Protein AF-A0A1I4TWI3-F1 (afdb_monomer_lite)

Secondary structure (DSSP, 8-state):
-HHHHHHHHS-HHHHHHHHHHH-SS---SSS-HHHHHHHHHHHHTTSSSSHHHHHTTSS--SS-HHHHHHHHH-

Sequence (74 aa):
MARTLLEQAFPAAWLDAVFAAHRQRQYERALLFSTIVELMMLVAVGLRPSLHAAARQAEPLPVSLPALYDKLKR

Organism: NCBI:txid582667

Foldseek 3Di:
DQLVVVCVVDPQVNQQVVCVVPPDPADDPFAGRSNLVSLVSCCVVPVAVDSVRSCVPDDPGSDDPVVSVVRVVD

pLDDT: mean 87.26, std 7.61, range [62.34, 95.06]

Radius of gyration: 12.27 Å; chains: 1; bounding box: 30×20×31 Å

Structure (mmCIF, N/CA/C/O backbone):
data_AF-A0A1I4TWI3-F1
#
_entry.id   AF-A0A1I4TWI3-F1
#
loop_
_atom_site.group_PDB
_atom_site.id
_atom_site.type_symbol
_atom_site.label_atom_id
_atom_site.label_alt_id
_atom_site.label_comp_id
_atom_site.label_asym_id
_atom_site.label_entity_id
_atom_site.label_seq_id
_atom_site.pdbx_PDB_ins_code
_atom_site.Cartn_x
_atom_site.Cartn_y
_atom_site.Cartn_z
_atom_site.occupancy
_atom_site.B_iso_or_equiv
_atom_site.auth_seq_id
_atom_site.auth_comp_id
_atom_site.auth_asym_id
_atom_site.auth_atom_id
_atom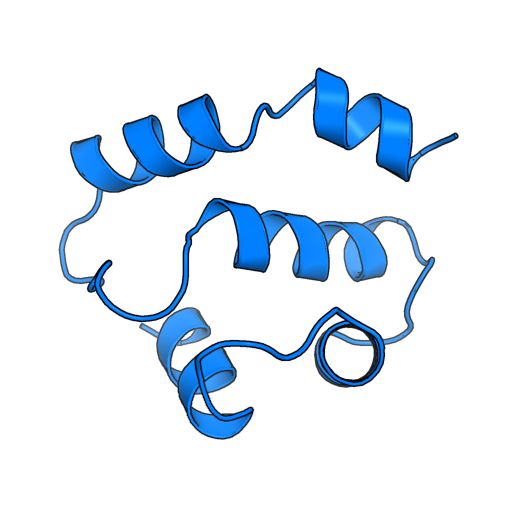_site.pdbx_PDB_model_num
ATOM 1 N N . MET A 1 1 ? -18.545 0.870 5.327 1.00 72.19 1 MET A N 1
ATOM 2 C CA . MET A 1 1 ? -19.106 2.004 4.562 1.00 72.19 1 MET A CA 1
ATOM 3 C C . MET A 1 1 ? -18.017 2.793 3.844 1.00 72.19 1 MET A C 1
ATOM 5 O O . MET A 1 1 ? -17.945 2.664 2.633 1.00 72.19 1 MET A O 1
ATOM 9 N N . ALA A 1 2 ? -17.125 3.515 4.540 1.00 75.19 2 ALA A N 1
ATOM 10 C CA . ALA A 1 2 ? -16.073 4.314 3.884 1.00 75.19 2 ALA A CA 1
ATOM 11 C C . ALA A 1 2 ? -15.160 3.496 2.945 1.00 75.19 2 ALA A C 1
ATOM 13 O O . ALA A 1 2 ? -14.999 3.864 1.790 1.00 75.19 2 ALA A O 1
ATOM 14 N N . ARG A 1 3 ? -14.641 2.346 3.405 1.00 75.50 3 ARG A N 1
ATOM 15 C CA . ARG A 1 3 ? -13.806 1.444 2.586 1.00 75.50 3 ARG A CA 1
ATOM 16 C C . ARG A 1 3 ? -14.488 1.026 1.277 1.00 75.50 3 ARG A C 1
ATOM 18 O O . ARG A 1 3 ? -13.922 1.213 0.213 1.00 75.50 3 ARG A O 1
ATOM 25 N N . THR A 1 4 ? -15.722 0.537 1.359 1.00 81.00 4 THR A N 1
ATOM 26 C CA . THR A 1 4 ? -16.484 0.061 0.193 1.00 81.00 4 THR A CA 1
ATOM 27 C C . THR A 1 4 ? -16.741 1.170 -0.827 1.00 81.00 4 THR A C 1
ATOM 29 O O . THR A 1 4 ? -16.606 0.946 -2.023 1.00 81.00 4 THR A O 1
ATOM 32 N N . LEU A 1 5 ? -17.079 2.382 -0.371 1.00 83.69 5 LEU A N 1
ATOM 33 C CA . LEU A 1 5 ? -17.253 3.535 -1.263 1.00 83.69 5 LEU A CA 1
ATOM 34 C C . LEU A 1 5 ? -15.953 3.886 -1.991 1.00 83.69 5 LEU A C 1
ATOM 36 O O . LEU A 1 5 ? -15.975 4.224 -3.169 1.00 83.69 5 LEU A O 1
ATOM 40 N N . LEU A 1 6 ? -14.826 3.782 -1.295 1.00 78.00 6 LEU A N 1
ATOM 41 C CA . LEU A 1 6 ? -13.514 4.088 -1.846 1.00 78.00 6 LEU A CA 1
ATOM 42 C C . LEU A 1 6 ? -13.021 3.024 -2.833 1.00 78.00 6 LEU A C 1
ATOM 44 O O . LEU A 1 6 ? -12.473 3.384 -3.867 1.00 78.00 6 LEU A O 1
ATOM 48 N N . GLU A 1 7 ? -13.274 1.742 -2.569 1.00 80.31 7 GLU A N 1
ATOM 49 C CA . GLU A 1 7 ? -12.996 0.647 -3.512 1.00 80.31 7 GLU A CA 1
ATOM 50 C C . GLU A 1 7 ? -13.799 0.798 -4.816 1.00 80.31 7 GLU A C 1
ATOM 52 O O . GLU A 1 7 ? -13.298 0.490 -5.895 1.00 80.31 7 GLU A O 1
ATOM 57 N N . 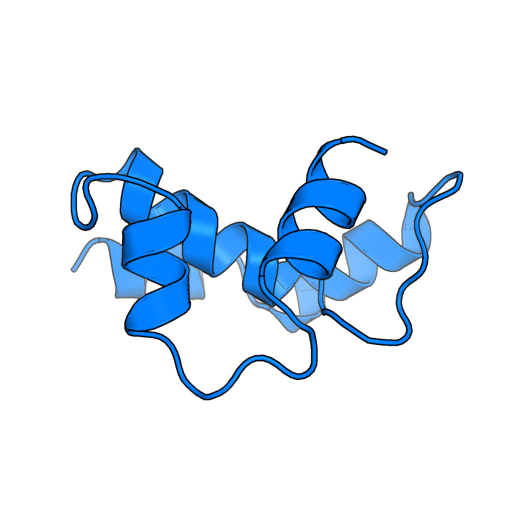GLN A 1 8 ? -15.032 1.312 -4.732 1.00 85.38 8 GLN A N 1
ATOM 58 C CA . GLN A 1 8 ? -15.858 1.619 -5.905 1.00 85.38 8 GLN A CA 1
ATOM 59 C C . GLN A 1 8 ? -15.397 2.890 -6.632 1.00 85.38 8 GLN A C 1
ATOM 61 O O . GLN A 1 8 ? -15.385 2.925 -7.860 1.00 85.38 8 GLN A O 1
ATOM 66 N N . ALA A 1 9 ? -15.015 3.932 -5.888 1.00 86.56 9 ALA A N 1
ATOM 67 C CA . ALA A 1 9 ? -14.534 5.190 -6.457 1.00 86.56 9 ALA A CA 1
ATOM 68 C C . ALA A 1 9 ? -13.155 5.047 -7.119 1.00 86.56 9 ALA A C 1
ATOM 70 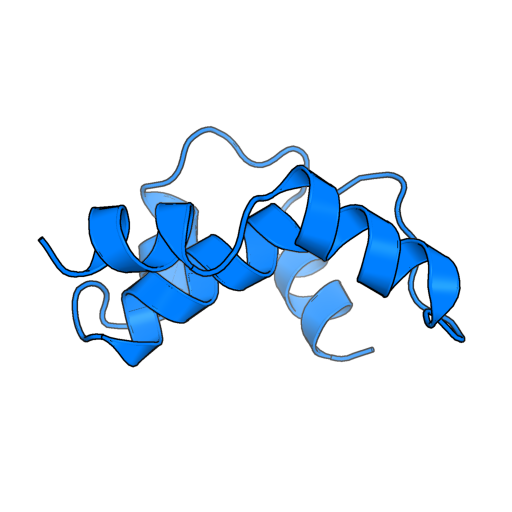O O . ALA A 1 9 ? -12.867 5.737 -8.095 1.00 86.56 9 ALA A O 1
ATOM 71 N N . PHE A 1 10 ? -12.319 4.141 -6.606 1.00 87.69 10 PHE A N 1
ATOM 72 C CA . PHE A 1 10 ? -10.965 3.897 -7.090 1.00 87.69 10 PHE A CA 1
ATOM 73 C C . PHE A 1 10 ? -10.732 2.405 -7.358 1.00 87.69 10 PHE A C 1
ATOM 75 O O . PHE A 1 10 ? -10.097 1.718 -6.551 1.00 87.69 10 PHE A O 1
ATOM 82 N N . PRO A 1 11 ? -11.199 1.888 -8.508 1.00 92.25 11 PRO A N 1
ATOM 83 C CA . PRO A 1 11 ? -10.951 0.505 -8.885 1.00 92.25 11 PRO A CA 1
ATOM 84 C C . PRO A 1 11 ? -9.446 0.211 -8.947 1.00 92.25 11 PRO A C 1
ATOM 86 O O . PRO A 1 11 ? -8.692 0.952 -9.582 1.00 92.25 11 PRO A O 1
ATOM 89 N N . ALA A 1 12 ? -9.009 -0.899 -8.342 1.00 91.19 12 ALA A N 1
ATOM 90 C CA . ALA A 1 12 ? -7.591 -1.268 -8.265 1.00 91.19 12 ALA A CA 1
ATOM 91 C C . ALA A 1 12 ? -6.908 -1.304 -9.644 1.00 91.19 12 ALA A C 1
ATOM 93 O O . ALA A 1 12 ? -5.853 -0.703 -9.831 1.00 91.19 12 ALA A O 1
ATOM 94 N N . ALA A 1 13 ? -7.563 -1.913 -10.638 1.00 92.50 13 ALA A N 1
ATOM 95 C CA . ALA A 1 13 ? -7.048 -1.985 -12.005 1.00 92.50 13 ALA A CA 1
ATOM 96 C C . ALA A 1 13 ? -6.862 -0.600 -12.649 1.00 92.50 13 ALA A C 1
ATOM 98 O O . ALA A 1 13 ? -5.903 -0.384 -13.387 1.00 92.50 13 ALA A O 1
ATOM 99 N N . TRP A 1 14 ? -7.758 0.348 -12.359 1.00 94.31 14 TRP A N 1
ATOM 100 C CA . TRP A 1 14 ? -7.636 1.715 -12.860 1.00 94.31 14 TRP A CA 1
ATOM 101 C C . TRP A 1 14 ? -6.463 2.443 -12.196 1.00 94.31 14 TRP A C 1
ATOM 103 O O . TRP A 1 14 ? -5.665 3.068 -12.890 1.00 94.31 14 TRP A O 1
ATOM 113 N N . LEU A 1 15 ? -6.313 2.308 -10.873 1.00 93.56 15 LEU A N 1
ATOM 114 C CA . LEU A 1 15 ? -5.186 2.880 -10.131 1.00 93.56 15 LEU A CA 1
ATOM 115 C C . LEU A 1 15 ? -3.843 2.368 -10.660 1.00 93.56 15 LEU A C 1
ATOM 117 O O . LEU A 1 15 ? -2.938 3.164 -10.909 1.00 93.56 15 LEU A O 1
ATOM 121 N N . ASP A 1 16 ? -3.720 1.056 -10.861 1.00 93.06 16 ASP A N 1
ATOM 122 C CA . ASP A 1 16 ? -2.488 0.451 -11.363 1.00 93.06 16 ASP A CA 1
ATOM 123 C C . ASP A 1 16 ? -2.211 0.853 -12.823 1.00 93.06 16 ASP A C 1
ATOM 125 O O . ASP A 1 16 ? -1.066 1.140 -13.168 1.00 93.06 16 ASP A O 1
ATOM 129 N N . ALA A 1 17 ? -3.241 0.992 -13.667 1.00 92.75 17 ALA A N 1
ATOM 130 C CA . ALA A 1 17 ? -3.089 1.483 -15.039 1.00 92.75 17 ALA A CA 1
ATOM 131 C C . ALA A 1 17 ? -2.629 2.951 -15.102 1.00 92.75 17 ALA A C 1
ATOM 133 O O . ALA A 1 17 ? -1.708 3.281 -15.852 1.00 92.75 17 ALA A O 1
ATOM 134 N N . VAL A 1 18 ? -3.229 3.834 -14.296 1.00 92.94 18 VAL A N 1
ATOM 135 C CA . VAL A 1 18 ? -2.809 5.243 -14.185 1.00 92.94 18 VAL A CA 1
ATOM 136 C C . VAL A 1 18 ? -1.369 5.324 -13.688 1.00 92.94 18 VAL A C 1
ATOM 138 O O . VAL A 1 18 ? -0.558 6.077 -14.229 1.00 92.94 18 VAL A O 1
ATOM 141 N N . PHE A 1 19 ? -1.021 4.509 -12.694 1.00 90.94 19 PHE A N 1
ATOM 142 C CA . PHE A 1 19 ? 0.342 4.424 -12.199 1.00 90.94 19 PHE A CA 1
ATOM 143 C C . PHE A 1 19 ? 1.321 3.973 -13.287 1.00 90.94 19 PHE A C 1
ATOM 145 O O . PHE A 1 19 ? 2.347 4.618 -13.495 1.00 90.94 19 PHE A O 1
ATOM 152 N N . ALA A 1 20 ? 0.998 2.909 -14.022 1.00 89.88 20 ALA A N 1
ATOM 153 C CA . ALA A 1 20 ? 1.827 2.407 -15.110 1.00 89.88 20 ALA A CA 1
ATOM 154 C C . ALA A 1 20 ? 2.041 3.454 -16.218 1.00 89.88 20 ALA A C 1
ATOM 156 O O . ALA A 1 20 ? 3.148 3.553 -16.745 1.00 89.88 20 ALA A O 1
ATOM 157 N N . ALA A 1 21 ? 1.023 4.262 -16.526 1.00 91.75 21 ALA A N 1
ATOM 158 C CA . ALA A 1 21 ? 1.088 5.301 -17.552 1.00 91.75 21 ALA A CA 1
ATOM 159 C C . ALA A 1 21 ? 1.938 6.523 -17.153 1.00 91.75 21 ALA A C 1
ATOM 161 O O . ALA A 1 21 ? 2.549 7.151 -18.016 1.00 91.75 21 ALA A O 1
ATOM 162 N N . HIS A 1 22 ? 1.983 6.871 -15.862 1.00 90.44 22 HIS A N 1
ATOM 163 C CA . HIS A 1 22 ? 2.598 8.120 -15.390 1.00 90.44 22 HIS A CA 1
ATOM 164 C C . HIS A 1 22 ? 3.841 7.936 -14.514 1.00 90.44 22 HIS A C 1
ATOM 166 O O . HIS A 1 22 ? 4.500 8.920 -14.162 1.00 90.44 22 HIS A O 1
ATOM 172 N N . ARG A 1 23 ? 4.196 6.700 -14.148 1.00 81.44 23 ARG A N 1
ATOM 173 C CA . ARG A 1 23 ? 5.375 6.438 -13.317 1.00 81.44 23 ARG A CA 1
ATOM 174 C C . ARG A 1 23 ? 6.653 6.894 -14.019 1.00 81.44 23 ARG A C 1
ATOM 176 O O . ARG A 1 23 ? 6.984 6.440 -15.107 1.00 81.44 23 ARG A O 1
ATOM 183 N N . GLN A 1 24 ? 7.409 7.764 -13.353 1.00 79.81 24 GLN A N 1
ATOM 184 C CA . GLN A 1 24 ? 8.710 8.218 -13.853 1.00 79.81 24 GLN A CA 1
ATOM 185 C C . GLN A 1 24 ? 9.834 7.251 -13.462 1.00 79.81 24 GLN A C 1
ATOM 187 O O . GLN A 1 24 ? 10.536 6.721 -14.317 1.00 79.81 24 GLN A O 1
ATOM 192 N N . ARG A 1 25 ? 10.028 7.023 -12.156 1.00 77.31 25 ARG A N 1
ATOM 193 C CA . ARG A 1 25 ? 11.152 6.228 -11.619 1.00 77.31 25 ARG A CA 1
ATOM 194 C C . ARG A 1 25 ? 10.733 5.066 -10.717 1.00 77.31 25 ARG A C 1
ATOM 196 O O . ARG A 1 25 ? 11.578 4.246 -10.362 1.00 77.31 25 ARG A O 1
ATOM 203 N N . GLN A 1 26 ? 9.459 4.975 -10.336 1.00 71.69 26 GLN A N 1
ATOM 204 C CA . GLN A 1 26 ? 9.001 3.928 -9.425 1.00 71.69 26 GLN A CA 1
ATOM 205 C C . GLN A 1 26 ? 8.787 2.582 -10.140 1.00 71.69 26 GLN A C 1
ATOM 207 O O . GLN A 1 26 ? 8.219 2.495 -11.233 1.00 71.69 26 GLN A O 1
ATOM 212 N N . TYR A 1 27 ? 9.241 1.513 -9.479 1.00 67.56 27 TYR A N 1
ATOM 213 C CA . TYR A 1 27 ? 9.124 0.131 -9.943 1.00 67.56 27 TYR A CA 1
ATOM 214 C C . TYR A 1 27 ? 7.784 -0.503 -9.543 1.00 67.56 27 TYR A C 1
ATOM 216 O O . TYR A 1 27 ? 7.255 -0.289 -8.449 1.00 67.56 27 TYR A O 1
ATOM 224 N N . GLU A 1 28 ? 7.268 -1.348 -10.432 1.00 62.34 28 GLU A N 1
ATOM 225 C CA . GLU A 1 28 ? 5.944 -1.983 -10.333 1.00 62.34 28 GLU A CA 1
ATOM 226 C C . GLU A 1 28 ? 6.000 -3.409 -9.749 1.00 62.34 28 GLU A C 1
ATOM 228 O O . GLU A 1 28 ? 5.033 -3.898 -9.184 1.00 62.34 28 GLU A O 1
ATOM 233 N N . ARG A 1 29 ? 7.166 -4.067 -9.816 1.00 65.81 29 ARG A N 1
ATOM 234 C CA . ARG A 1 29 ? 7.275 -5.539 -9.805 1.00 65.81 29 ARG A CA 1
ATOM 235 C C . ARG A 1 29 ? 6.946 -6.272 -8.502 1.00 65.81 29 ARG A C 1
ATOM 237 O O . ARG A 1 29 ? 6.799 -7.484 -8.557 1.00 65.81 29 ARG A O 1
ATOM 244 N N . ALA A 1 30 ? 6.870 -5.591 -7.362 1.00 76.62 30 ALA A N 1
ATOM 245 C CA . ALA A 1 30 ? 6.698 -6.278 -6.079 1.00 76.62 30 ALA A CA 1
ATOM 246 C C . ALA A 1 30 ? 5.542 -5.755 -5.231 1.00 76.62 30 ALA A C 1
ATOM 248 O O . ALA A 1 30 ? 5.110 -6.460 -4.341 1.00 76.62 30 ALA A O 1
ATOM 249 N N . LEU A 1 31 ? 5.034 -4.549 -5.472 1.00 88.00 31 LEU A N 1
ATOM 250 C CA . LEU A 1 31 ? 3.966 -3.964 -4.662 1.00 88.00 31 LEU A CA 1
ATOM 251 C C . LEU A 1 31 ? 3.103 -3.106 -5.577 1.00 88.00 31 LEU A C 1
ATOM 253 O O . LEU A 1 31 ? 3.630 -2.167 -6.174 1.00 88.00 31 LEU A O 1
ATOM 257 N N . LEU A 1 32 ? 1.818 -3.423 -5.705 1.00 90.62 32 LEU A N 1
ATOM 258 C CA . LEU A 1 32 ? 0.907 -2.664 -6.559 1.00 90.62 32 LEU A CA 1
ATOM 259 C C . LEU A 1 32 ? 0.659 -1.266 -5.987 1.00 90.62 32 LEU A C 1
ATOM 261 O O . LEU A 1 32 ? 0.789 -1.031 -4.781 1.00 90.62 32 LEU A O 1
ATOM 265 N N . PHE A 1 33 ? 0.334 -0.321 -6.865 1.00 91.00 33 PHE A N 1
ATOM 266 C CA . PHE A 1 33 ? 0.016 1.038 -6.442 1.00 91.00 33 PHE A CA 1
ATOM 267 C C . PHE A 1 33 ? -1.337 1.069 -5.733 1.00 91.00 33 PHE A C 1
ATOM 269 O O . PHE A 1 33 ? -1.466 1.688 -4.676 1.00 91.00 33 PHE A O 1
ATOM 276 N N . SER A 1 34 ? -2.302 0.312 -6.254 1.00 92.06 34 SER A N 1
ATOM 277 C CA . SER A 1 34 ? -3.611 0.092 -5.641 1.00 92.06 34 SER A CA 1
ATOM 278 C C . SER A 1 34 ? -3.515 -0.378 -4.184 1.00 92.06 34 SER A C 1
ATOM 280 O O . SER A 1 34 ? -4.193 0.176 -3.321 1.00 92.06 34 SER A O 1
ATOM 282 N N . THR A 1 35 ? -2.596 -1.297 -3.866 1.00 92.31 35 THR A N 1
ATOM 283 C CA . THR A 1 35 ? -2.347 -1.757 -2.487 1.00 92.31 35 THR A CA 1
ATOM 284 C C . THR A 1 35 ? -1.857 -0.634 -1.568 1.00 92.31 35 THR A C 1
ATOM 286 O O . THR A 1 35 ? -2.287 -0.532 -0.421 1.00 92.31 35 THR A O 1
ATOM 289 N N . ILE A 1 36 ? -0.963 0.238 -2.044 1.00 92.25 36 ILE A N 1
ATOM 290 C CA . ILE A 1 36 ? -0.476 1.378 -1.247 1.00 92.25 36 ILE A CA 1
ATOM 291 C C . ILE A 1 36 ? -1.617 2.355 -0.972 1.00 92.25 36 ILE A C 1
ATOM 293 O O . ILE A 1 36 ? -1.783 2.829 0.153 1.00 92.25 36 ILE A O 1
ATOM 297 N N . VAL A 1 37 ? -2.398 2.645 -2.008 1.00 92.38 37 VAL A N 1
ATOM 298 C CA . VAL A 1 37 ? -3.546 3.539 -1.942 1.00 92.38 37 VAL A CA 1
ATOM 299 C C . VAL A 1 37 ? -4.586 3.002 -0.952 1.00 92.38 37 VAL A C 1
ATOM 301 O O . VAL A 1 37 ? -5.018 3.746 -0.075 1.00 92.38 37 VAL A O 1
ATOM 304 N N . GLU A 1 38 ? -4.899 1.707 -0.987 1.00 91.44 38 GLU A N 1
ATOM 305 C CA . GLU A 1 38 ? -5.790 1.056 -0.020 1.00 91.44 38 GLU A CA 1
ATOM 306 C C . GLU A 1 38 ? -5.288 1.205 1.426 1.00 91.44 38 GLU A C 1
ATOM 308 O O . GLU A 1 38 ? -6.025 1.669 2.301 1.00 91.44 38 GLU A O 1
ATOM 313 N N . LEU A 1 39 ? -4.013 0.886 1.680 1.00 92.62 39 LEU A N 1
ATOM 314 C CA . LEU A 1 39 ? -3.411 1.027 3.008 1.00 92.62 39 LEU A CA 1
ATOM 315 C C . LEU A 1 39 ? -3.463 2.474 3.508 1.00 92.62 39 LEU A C 1
ATOM 317 O O . LEU A 1 39 ? -3.736 2.714 4.687 1.00 92.62 39 LEU A O 1
ATOM 321 N N . MET A 1 40 ? -3.215 3.442 2.625 1.00 92.31 40 MET A N 1
ATOM 322 C CA . MET A 1 40 ? -3.221 4.854 2.994 1.00 92.31 40 MET A CA 1
ATOM 323 C C . MET A 1 40 ? -4.618 5.400 3.228 1.00 92.31 40 MET A C 1
ATOM 325 O O . MET A 1 40 ? -4.803 6.214 4.132 1.00 92.31 40 MET A O 1
ATOM 329 N N . MET A 1 41 ? -5.615 4.898 2.508 1.00 91.44 41 MET A N 1
ATOM 330 C CA . MET A 1 41 ? -7.003 5.265 2.749 1.00 91.44 41 MET A CA 1
ATOM 331 C C . MET A 1 41 ? -7.485 4.828 4.129 1.00 91.44 41 MET A C 1
ATOM 333 O O . MET A 1 41 ? -8.160 5.606 4.800 1.00 91.44 41 MET A O 1
ATOM 337 N N . LEU A 1 42 ? -7.086 3.642 4.608 1.00 91.12 42 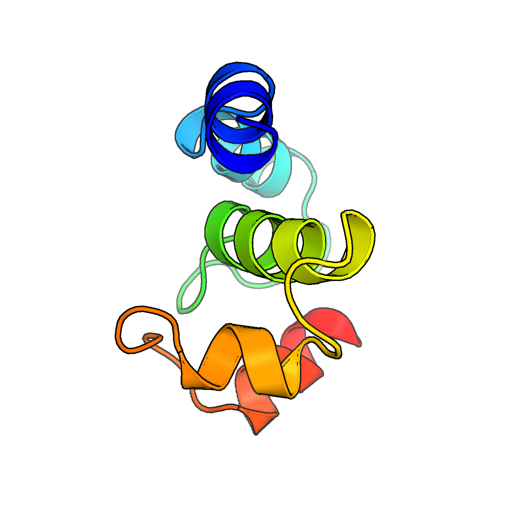LEU A N 1
ATOM 338 C CA . LEU A 1 42 ? -7.408 3.207 5.973 1.00 91.12 42 LEU A CA 1
ATOM 339 C C . LEU A 1 42 ? -6.894 4.192 7.032 1.00 91.12 42 LEU A C 1
ATOM 341 O O . LEU A 1 42 ? -7.535 4.368 8.067 1.00 91.12 42 LEU A O 1
ATOM 345 N N . VAL A 1 43 ? -5.760 4.842 6.770 1.00 93.19 43 VAL A N 1
ATOM 346 C CA . VAL A 1 43 ? -5.197 5.871 7.651 1.00 93.19 43 VAL A CA 1
ATOM 347 C C . VAL A 1 43 ? -5.923 7.201 7.474 1.00 93.19 43 VAL A C 1
ATOM 349 O O . VAL A 1 43 ? -6.338 7.803 8.459 1.00 93.19 43 VAL A O 1
ATOM 352 N N . ALA A 1 44 ? -6.134 7.638 6.230 1.00 91.38 44 ALA A N 1
ATOM 353 C CA . ALA A 1 44 ? -6.772 8.915 5.911 1.00 91.38 44 ALA A CA 1
ATOM 354 C C . ALA A 1 44 ? -8.205 9.019 6.459 1.00 91.38 44 ALA A C 1
ATOM 356 O O . ALA A 1 44 ? -8.612 10.083 6.915 1.00 91.38 44 ALA A O 1
ATOM 357 N N . VAL A 1 45 ? -8.955 7.911 6.463 1.00 90.81 45 VAL A N 1
ATOM 358 C CA . VAL A 1 45 ? -10.319 7.858 7.017 1.00 90.81 45 VAL A CA 1
ATOM 359 C C . VAL A 1 45 ? -10.366 7.513 8.512 1.00 90.81 45 VAL A C 1
ATOM 361 O O . VAL A 1 45 ? -11.443 7.274 9.054 1.00 90.81 45 VAL A O 1
ATOM 364 N N . GLY A 1 46 ? -9.215 7.445 9.189 1.00 91.19 46 GLY A N 1
ATOM 365 C CA . GLY A 1 46 ? -9.128 7.210 10.634 1.00 91.19 46 GLY A CA 1
ATOM 366 C C . GLY A 1 46 ? -9.415 5.774 11.090 1.00 91.19 46 GLY A C 1
ATOM 367 O O . GLY A 1 46 ? -9.522 5.526 12.288 1.00 91.19 46 GLY A O 1
ATOM 368 N N . LEU A 1 47 ? -9.515 4.804 10.173 1.00 90.44 47 LEU A N 1
ATOM 369 C CA . LEU A 1 47 ? -9.722 3.389 10.521 1.00 90.44 47 LEU A CA 1
A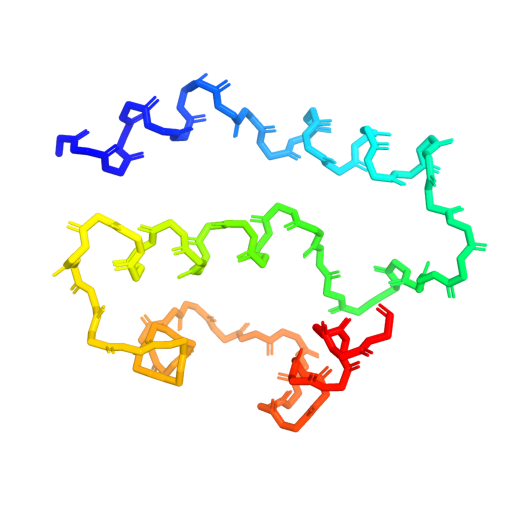TOM 370 C C . LEU A 1 47 ? -8.457 2.730 11.082 1.00 90.44 47 LEU A C 1
ATOM 372 O O . LEU A 1 47 ? -8.545 1.705 11.764 1.00 90.44 47 LEU A O 1
ATOM 376 N N . ARG A 1 48 ? -7.276 3.269 10.770 1.00 93.38 48 ARG A N 1
ATOM 377 C CA . ARG A 1 48 ? -5.985 2.825 11.300 1.00 93.38 48 ARG A CA 1
ATOM 378 C C . ARG A 1 48 ? -5.155 4.033 11.737 1.00 93.38 48 ARG A C 1
ATOM 380 O O . ARG A 1 48 ? -5.125 5.027 11.022 1.00 93.38 48 ARG A O 1
ATOM 387 N N . PRO A 1 49 ? -4.433 3.945 12.867 1.00 94.62 49 PRO A N 1
ATOM 388 C CA . PRO A 1 49 ? -3.685 5.082 13.406 1.00 94.62 49 PRO A CA 1
ATOM 389 C C . PRO A 1 49 ? -2.403 5.401 12.622 1.00 94.62 49 PRO A C 1
ATOM 391 O O . PRO A 1 49 ? -1.811 6.457 12.811 1.00 94.62 49 PRO A O 1
ATOM 394 N N . SER A 1 50 ? -1.927 4.482 11.776 1.00 95.06 50 SER A N 1
ATOM 395 C CA . SER A 1 50 ? -0.722 4.671 10.969 1.00 95.06 50 SER A CA 1
ATOM 396 C C . SER A 1 50 ? -0.652 3.673 9.817 1.00 95.06 50 SER A C 1
ATOM 398 O O . SER A 1 50 ? -1.316 2.632 9.838 1.00 95.06 50 SER A O 1
ATOM 400 N N . LEU A 1 51 ? 0.219 3.952 8.842 1.00 93.56 51 LEU A N 1
ATOM 401 C CA . LEU A 1 51 ? 0.512 3.016 7.755 1.00 93.56 51 LEU A CA 1
ATOM 402 C C . LEU A 1 51 ? 1.062 1.688 8.286 1.00 93.56 51 LEU A C 1
ATOM 404 O O . LEU A 1 51 ? 0.684 0.628 7.804 1.00 93.56 51 LEU A O 1
ATOM 408 N N . HIS A 1 52 ? 1.919 1.744 9.307 1.00 94.56 52 HIS A N 1
ATOM 409 C CA . HIS A 1 52 ? 2.454 0.550 9.954 1.00 94.56 52 HIS A CA 1
ATOM 410 C C . HIS A 1 52 ? 1.329 -0.325 10.528 1.00 94.56 52 HIS A C 1
ATOM 412 O O . HIS A 1 52 ? 1.318 -1.539 10.327 1.00 94.56 52 HIS A O 1
ATOM 418 N N . ALA A 1 53 ? 0.357 0.292 11.211 1.00 94.75 53 ALA A N 1
ATOM 419 C CA . ALA A 1 53 ? -0.793 -0.414 11.768 1.00 94.75 53 ALA A CA 1
ATOM 420 C C . ALA A 1 53 ? -1.712 -0.989 10.678 1.00 94.75 53 ALA A C 1
ATOM 422 O O . ALA A 1 53 ? -2.253 -2.079 10.860 1.00 94.75 53 ALA A O 1
ATOM 423 N N . ALA A 1 54 ? -1.868 -0.285 9.552 1.00 94.19 54 ALA A N 1
ATOM 424 C CA . ALA A 1 54 ? -2.607 -0.778 8.393 1.00 94.19 54 ALA A CA 1
ATOM 425 C C . ALA A 1 54 ? -1.909 -1.987 7.745 1.00 94.19 54 ALA A C 1
ATOM 427 O O . ALA A 1 54 ? -2.527 -3.035 7.587 1.00 94.19 54 ALA A O 1
ATOM 428 N N . ALA A 1 55 ? -0.608 -1.883 7.459 1.00 93.50 55 ALA A N 1
ATOM 429 C CA . ALA A 1 55 ? 0.176 -2.935 6.810 1.00 93.50 55 ALA A CA 1
ATOM 430 C C . ALA A 1 55 ? 0.286 -4.216 7.655 1.00 93.50 55 ALA A C 1
ATOM 432 O O . ALA A 1 55 ? 0.288 -5.313 7.112 1.00 93.50 55 ALA A O 1
ATOM 433 N N . ARG A 1 56 ? 0.327 -4.096 8.989 1.00 91.38 56 ARG A N 1
ATOM 434 C CA . ARG A 1 56 ? 0.335 -5.243 9.916 1.00 91.38 56 ARG A CA 1
ATOM 435 C C . ARG A 1 56 ? -0.943 -6.086 9.903 1.00 91.38 56 ARG A C 1
ATOM 437 O O . ARG A 1 56 ? -0.895 -7.221 10.360 1.00 91.38 56 ARG A O 1
ATOM 444 N N . GLN A 1 57 ? -2.077 -5.505 9.518 1.00 86.88 57 GLN A N 1
ATOM 445 C CA . GLN A 1 57 ? -3.389 -6.164 9.563 1.00 86.88 57 GLN A CA 1
ATOM 446 C C . GLN A 1 57 ? -3.941 -6.502 8.176 1.00 86.88 57 GLN A C 1
ATOM 448 O O . GLN A 1 57 ? -5.019 -7.083 8.081 1.00 86.88 57 GLN A O 1
ATOM 453 N N . ALA A 1 58 ? -3.243 -6.093 7.119 1.00 85.69 58 ALA A N 1
ATOM 454 C CA . ALA A 1 58 ? -3.575 -6.479 5.761 1.00 85.69 58 ALA A CA 1
ATOM 455 C C . ALA A 1 58 ? -3.211 -7.951 5.510 1.00 85.69 58 ALA A C 1
ATOM 457 O O . ALA A 1 58 ? -2.430 -8.548 6.257 1.00 85.69 58 ALA A O 1
ATOM 458 N N . GLU A 1 59 ? -3.763 -8.510 4.431 1.00 82.06 59 GLU A N 1
ATOM 459 C CA . GLU A 1 59 ? -3.245 -9.733 3.809 1.00 82.06 59 GLU A CA 1
ATOM 460 C C . GLU A 1 59 ? -1.715 -9.635 3.639 1.00 82.06 59 GLU A C 1
ATOM 462 O O . GLU A 1 59 ? -1.198 -8.524 3.446 1.00 82.06 59 GLU A O 1
ATOM 467 N N . PRO A 1 60 ? -0.975 -10.759 3.713 1.00 86.25 60 PRO A N 1
ATOM 468 C CA . PRO A 1 60 ? 0.478 -10.749 3.628 1.00 86.25 60 PRO A CA 1
ATOM 469 C C . PRO A 1 60 ? 0.963 -9.974 2.404 1.00 86.25 60 PRO A C 1
ATOM 471 O O . PRO A 1 60 ? 0.734 -10.365 1.258 1.00 86.25 60 PRO A O 1
ATOM 474 N N . LEU A 1 61 ? 1.646 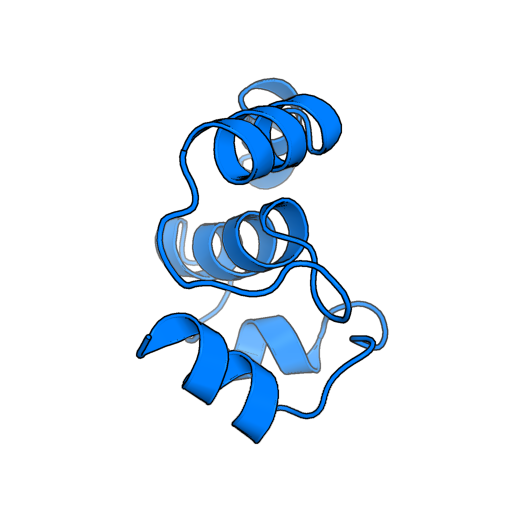-8.857 2.655 1.00 89.44 61 LEU A N 1
ATOM 475 C CA . LEU A 1 61 ? 2.206 -8.059 1.580 1.00 89.44 61 LEU A CA 1
ATOM 476 C C . LEU A 1 61 ? 3.357 -8.835 0.919 1.00 89.44 61 LEU A C 1
ATOM 478 O O . LEU A 1 61 ? 4.186 -9.420 1.619 1.00 89.44 61 LEU A O 1
ATOM 482 N N . PRO A 1 62 ? 3.490 -8.769 -0.413 1.00 89.38 62 PRO A N 1
ATOM 483 C CA . PRO A 1 62 ? 4.605 -9.376 -1.155 1.00 89.38 62 PRO A CA 1
ATOM 484 C C . PRO A 1 62 ? 5.984 -8.754 -0.855 1.00 89.38 62 PRO A C 1
ATOM 486 O O . PRO A 1 62 ? 6.993 -9.175 -1.419 1.00 89.38 62 PRO A O 1
ATOM 489 N N . VAL A 1 63 ? 6.049 -7.734 0.008 1.00 89.75 63 VAL A N 1
ATOM 490 C CA . VAL A 1 63 ? 7.267 -6.997 0.358 1.00 89.75 63 VAL A CA 1
ATOM 491 C C . VAL A 1 63 ? 7.387 -6.800 1.864 1.00 89.75 63 VAL A C 1
ATOM 493 O O . VAL A 1 63 ? 6.400 -6.790 2.597 1.00 89.75 63 VAL A O 1
ATOM 496 N N . SER A 1 64 ? 8.617 -6.584 2.328 1.00 90.56 64 SER A N 1
ATOM 497 C CA . SER A 1 64 ? 8.880 -6.235 3.722 1.00 90.56 64 SER A CA 1
ATOM 498 C C . SER A 1 64 ? 8.374 -4.825 4.062 1.00 90.56 64 SER A C 1
ATOM 500 O O . SER A 1 64 ? 8.260 -3.955 3.195 1.00 90.56 64 SER A O 1
ATOM 502 N N . LEU A 1 65 ? 8.120 -4.565 5.350 1.00 90.75 65 LEU A N 1
ATOM 503 C CA . LEU A 1 65 ? 7.752 -3.226 5.828 1.00 90.75 65 LEU A CA 1
ATOM 504 C C . LEU A 1 65 ? 8.779 -2.142 5.439 1.00 90.75 65 LEU A C 1
ATOM 506 O O . LEU A 1 65 ? 8.351 -1.087 4.975 1.00 90.75 65 LEU A O 1
ATOM 510 N N . PRO A 1 66 ? 10.106 -2.358 5.561 1.00 90.81 66 PRO A N 1
ATOM 511 C CA . PRO A 1 66 ? 11.086 -1.401 5.049 1.00 90.81 66 PRO A CA 1
ATOM 512 C C . PRO A 1 66 ? 10.924 -1.117 3.551 1.00 90.81 66 PRO A C 1
ATOM 514 O O . PRO A 1 66 ? 10.889 0.045 3.165 1.00 90.81 66 PRO A O 1
ATOM 517 N N . ALA A 1 67 ? 10.729 -2.149 2.721 1.00 89.25 67 ALA A N 1
ATOM 518 C CA . ALA A 1 67 ? 10.551 -1.980 1.278 1.00 89.25 67 ALA A CA 1
ATOM 519 C C . ALA A 1 67 ? 9.264 -1.209 0.920 1.00 89.25 67 ALA A C 1
ATOM 521 O O . ALA A 1 67 ? 9.263 -0.419 -0.024 1.00 89.25 67 ALA A O 1
ATOM 522 N N . LEU A 1 68 ? 8.186 -1.380 1.697 1.00 90.12 68 LEU A N 1
ATOM 523 C CA . LEU A 1 68 ? 6.983 -0.545 1.603 1.00 90.12 68 LEU A CA 1
ATOM 524 C C . LEU A 1 68 ? 7.314 0.936 1.860 1.00 90.12 68 LEU A C 1
ATOM 526 O O . LEU A 1 68 ? 6.938 1.802 1.069 1.00 90.12 68 LEU A O 1
ATOM 530 N N . TYR A 1 69 ? 8.034 1.236 2.944 1.00 91.25 69 TYR A N 1
ATOM 531 C CA . TYR A 1 69 ? 8.423 2.611 3.271 1.00 91.25 69 TYR A CA 1
ATOM 532 C C . TYR A 1 69 ? 9.396 3.213 2.253 1.00 91.25 69 TYR A C 1
ATOM 534 O O . TYR A 1 69 ? 9.273 4.391 1.922 1.00 91.25 69 TYR A O 1
ATOM 542 N N . ASP A 1 70 ? 10.334 2.427 1.730 1.00 89.06 70 ASP A N 1
ATOM 543 C CA . ASP A 1 70 ? 11.265 2.878 0.696 1.00 89.06 70 ASP A CA 1
ATOM 544 C C . ASP A 1 70 ? 10.538 3.229 -0.602 1.00 89.06 70 ASP A C 1
ATOM 546 O O . ASP A 1 70 ? 10.887 4.216 -1.251 1.00 89.06 70 ASP A O 1
ATOM 550 N N . LYS A 1 71 ? 9.488 2.474 -0.952 1.00 86.94 71 LYS A N 1
ATOM 551 C CA . LYS A 1 71 ? 8.637 2.789 -2.101 1.00 86.94 71 LYS A CA 1
ATOM 552 C C . LYS A 1 71 ? 7.878 4.104 -1.912 1.00 86.94 71 LYS A C 1
ATOM 554 O O . LYS A 1 71 ? 7.749 4.850 -2.869 1.00 86.94 71 LYS A O 1
ATOM 559 N N . LEU A 1 72 ? 7.427 4.428 -0.701 1.00 85.56 72 LEU A N 1
ATOM 560 C CA . LEU A 1 72 ? 6.738 5.698 -0.422 1.00 85.56 72 LEU A CA 1
ATOM 561 C C . LEU A 1 72 ? 7.653 6.926 -0.415 1.00 85.56 72 LEU A C 1
ATOM 563 O O . LEU A 1 72 ? 7.186 8.038 -0.640 1.00 85.56 72 LEU A O 1
ATOM 567 N N . LYS A 1 73 ? 8.941 6.742 -0.121 1.00 83.44 73 LYS A N 1
ATOM 568 C CA . LYS A 1 73 ? 9.926 7.831 -0.073 1.00 83.44 73 LYS A CA 1
ATOM 569 C C . LYS A 1 73 ? 10.497 8.210 -1.443 1.00 83.44 73 LYS A C 1
ATOM 571 O O . LYS A 1 73 ? 11.201 9.215 -1.526 1.00 83.44 73 LYS A O 1
ATOM 576 N N . ARG A 1 74 ? 10.280 7.389 -2.473 1.00 67.00 74 ARG A N 1
ATOM 577 C CA . ARG A 1 74 ? 10.896 7.510 -3.803 1.00 67.00 74 ARG A CA 1
ATOM 578 C C . ARG A 1 74 ? 9.891 7.781 -4.901 1.00 67.00 74 ARG A C 1
ATOM 580 O O . ARG A 1 74 ? 8.791 7.198 -4.829 1.00 67.00 74 ARG A O 1
#